Protein AF-A0A1Z9QMW1-F1 (afdb_monomer_lite)

Radius of gyration: 15.16 Å; chains: 1; bounding box: 36×30×39 Å

Foldseek 3Di:
DVVVPDQEEEDEDELDLVRQVVVLVVQVVVQGAYAYENEDFAAPDDDPRHDDLVVLLVSLLVQCVVAPPDTGYGYAHEHAEQRRHDLSNLLVSLVSCVVRVHHYHYDDCPDPVVVVSSCVVQNPVRSCVSVVSRPD

pLDDT: mean 88.03, std 13.75, range [42.25, 97.81]

Structure (mmCIF, N/CA/C/O backbone):
data_AF-A0A1Z9QMW1-F1
#
_entry.id   AF-A0A1Z9QMW1-F1
#
loop_
_atom_site.group_PDB
_atom_site.id
_atom_site.type_symbol
_atom_site.label_atom_id
_atom_site.label_alt_id
_atom_site.label_comp_id
_atom_site.label_asym_id
_atom_site.label_entity_id
_atom_site.label_seq_id
_atom_site.pdbx_PDB_ins_code
_atom_site.Cartn_x
_atom_site.Cartn_y
_atom_site.Cartn_z
_atom_site.occupancy
_atom_site.B_iso_or_equiv
_atom_site.auth_seq_id
_atom_site.auth_comp_id
_atom_site.auth_asym_id
_atom_site.auth_atom_id
_atom_site.pdbx_PDB_model_num
ATOM 1 N N . MET A 1 1 ? -3.523 -12.843 -16.306 1.00 88.56 1 MET A N 1
ATOM 2 C CA . MET A 1 1 ? -3.483 -11.483 -16.879 1.00 88.56 1 MET A CA 1
ATOM 3 C C . MET A 1 1 ? -3.384 -11.550 -18.397 1.00 88.56 1 MET A C 1
ATOM 5 O O . MET A 1 1 ? -4.420 -11.447 -19.035 1.00 88.56 1 MET A O 1
ATOM 9 N N . LEU A 1 2 ? -2.219 -11.862 -18.977 1.00 91.06 2 LEU A N 1
ATOM 10 C CA . LEU A 1 2 ? -2.014 -11.816 -20.438 1.00 91.06 2 LEU A CA 1
ATOM 11 C C . LEU A 1 2 ? -2.971 -12.697 -21.260 1.00 91.06 2 LEU A C 1
ATOM 13 O O . LEU A 1 2 ? -3.544 -12.232 -22.236 1.00 91.06 2 LEU A O 1
ATOM 17 N N . VAL A 1 3 ? -3.220 -13.942 -20.838 1.00 95.88 3 VAL A N 1
ATOM 18 C CA . VAL A 1 3 ? -4.174 -14.844 -21.527 1.00 95.88 3 VAL A CA 1
ATOM 19 C C . VAL A 1 3 ? -5.617 -14.326 -21.529 1.00 95.88 3 VAL A C 1
ATOM 21 O O . VAL A 1 3 ? -6.426 -14.758 -22.341 1.00 95.88 3 VAL A O 1
ATOM 24 N N . SER A 1 4 ? -5.937 -13.408 -20.617 1.00 95.38 4 SER A N 1
ATOM 25 C CA . SER A 1 4 ? -7.240 -12.752 -20.499 1.00 95.38 4 SER A CA 1
ATOM 26 C C . SER A 1 4 ? -7.273 -11.392 -21.209 1.00 95.38 4 SER A C 1
ATOM 28 O O . SER A 1 4 ? -8.292 -10.715 -21.150 1.00 95.38 4 SER A O 1
ATOM 30 N N . GLY A 1 5 ? -6.175 -10.981 -21.856 1.00 95.69 5 GLY A N 1
ATOM 31 C CA . GLY A 1 5 ? -6.052 -9.698 -22.552 1.00 95.69 5 GLY A CA 1
ATOM 32 C C . GLY A 1 5 ? -5.710 -8.498 -21.661 1.00 95.69 5 GLY A C 1
ATOM 33 O O . GLY A 1 5 ? -5.681 -7.381 -22.159 1.00 95.69 5 GLY A O 1
ATOM 34 N N . THR A 1 6 ? -5.444 -8.693 -20.364 1.00 95.06 6 THR A N 1
ATOM 35 C CA . THR A 1 6 ? -5.029 -7.604 -19.464 1.00 95.06 6 THR A CA 1
ATOM 36 C C . THR A 1 6 ? -3.540 -7.322 -19.632 1.00 95.06 6 THR A C 1
ATOM 38 O O . THR A 1 6 ? -2.717 -8.171 -19.276 1.00 95.06 6 THR A O 1
ATOM 41 N N . THR A 1 7 ? -3.218 -6.140 -20.157 1.00 91.94 7 THR A N 1
ATOM 42 C CA . THR A 1 7 ? -1.849 -5.665 -20.424 1.00 91.94 7 THR A CA 1
ATOM 43 C C . THR A 1 7 ? -1.369 -4.603 -19.443 1.00 91.94 7 THR A C 1
ATOM 45 O O . THR A 1 7 ? -0.173 -4.359 -19.390 1.00 91.94 7 THR A O 1
ATOM 48 N N . GLU A 1 8 ? -2.274 -4.013 -18.659 1.00 95.00 8 GLU A N 1
ATOM 49 C CA . GLU A 1 8 ? -1.968 -3.035 -17.612 1.00 95.00 8 GLU A CA 1
ATOM 50 C C . GLU A 1 8 ? -2.860 -3.292 -16.395 1.00 95.00 8 GLU A C 1
ATOM 52 O O . GLU A 1 8 ? -4.009 -3.726 -16.556 1.00 95.00 8 GLU A O 1
ATOM 57 N N . PHE A 1 9 ? -2.355 -3.086 -15.175 1.00 95.50 9 PHE A N 1
ATOM 58 C CA . PHE A 1 9 ? -3.152 -3.340 -13.969 1.00 95.50 9 PHE A CA 1
ATOM 59 C C . PHE A 1 9 ? -2.681 -2.600 -12.713 1.00 95.50 9 PHE A C 1
ATOM 61 O O . PHE A 1 9 ? -1.518 -2.245 -12.563 1.00 95.50 9 PHE A O 1
ATOM 68 N N . THR A 1 10 ? -3.588 -2.474 -11.744 1.00 96.38 10 THR A N 1
ATOM 69 C CA . THR A 1 10 ? -3.263 -2.109 -10.360 1.00 96.38 10 THR A CA 1
ATOM 70 C C . THR A 1 10 ? -3.510 -3.322 -9.463 1.00 96.38 10 THR A C 1
ATOM 72 O O . THR A 1 10 ? -4.573 -3.941 -9.551 1.00 96.38 10 THR A O 1
ATOM 75 N N . GLY A 1 11 ? -2.546 -3.707 -8.624 1.00 95.69 11 GLY A N 1
ATOM 76 C CA . GLY A 1 11 ? -2.588 -4.992 -7.919 1.00 95.69 11 GLY A CA 1
ATOM 77 C C . GLY A 1 11 ? -2.180 -4.925 -6.452 1.00 95.69 11 GLY A C 1
ATOM 78 O O . GLY A 1 11 ? -1.057 -4.548 -6.135 1.00 95.69 11 GLY A O 1
ATOM 79 N N . PHE A 1 12 ? -3.059 -5.403 -5.569 1.00 96.75 12 PHE A N 1
ATOM 80 C CA . PHE A 1 12 ? -2.692 -5.768 -4.198 1.00 96.75 12 PHE A CA 1
ATOM 81 C C . PHE A 1 12 ? -1.924 -7.095 -4.199 1.00 96.75 12 PHE A C 1
ATOM 83 O O . PHE A 1 12 ? -2.317 -8.024 -4.908 1.00 96.75 12 PHE A O 1
ATOM 90 N N . VAL A 1 13 ? -0.882 -7.223 -3.372 1.00 94.88 13 VAL A N 1
ATOM 91 C CA . VAL A 1 13 ? -0.106 -8.474 -3.275 1.00 94.88 13 VAL A CA 1
ATOM 92 C C . VAL A 1 13 ? -0.346 -9.209 -1.954 1.00 94.88 13 VAL A C 1
ATOM 94 O O . VAL A 1 13 ? -1.239 -10.046 -1.840 1.00 94.88 13 VAL A O 1
ATOM 97 N N . THR A 1 14 ? 0.476 -8.955 -0.942 1.00 92.25 14 THR A N 1
ATOM 98 C CA . THR A 1 14 ? 0.426 -9.632 0.359 1.00 92.25 14 THR A CA 1
ATOM 99 C C . THR A 1 14 ? 0.939 -8.692 1.440 1.00 92.25 14 THR A C 1
ATOM 101 O O . THR A 1 14 ? 1.368 -7.589 1.138 1.00 92.25 14 THR A O 1
ATOM 104 N N . VAL A 1 15 ? 0.905 -9.120 2.698 1.00 90.38 15 VAL A N 1
ATOM 105 C CA . VAL A 1 15 ? 1.472 -8.393 3.848 1.00 90.38 15 VAL A CA 1
ATOM 106 C C . VAL A 1 15 ? 2.980 -8.615 3.989 1.00 90.38 15 VAL A C 1
ATOM 108 O O . VAL A 1 15 ? 3.634 -7.978 4.809 1.00 90.38 15 VAL A O 1
ATOM 111 N N . ARG A 1 16 ? 3.555 -9.506 3.175 1.00 90.44 16 ARG A N 1
ATOM 112 C CA . ARG A 1 16 ? 4.996 -9.731 3.074 1.00 90.44 16 ARG A CA 1
ATOM 113 C C . ARG A 1 16 ? 5.639 -8.812 2.034 1.00 90.44 16 ARG A C 1
ATOM 115 O O . ARG A 1 16 ? 5.321 -8.879 0.848 1.00 90.44 16 ARG A O 1
ATOM 122 N N . GLU A 1 17 ? 6.575 -8.002 2.500 1.00 90.94 17 GLU A N 1
ATOM 123 C CA . GLU A 1 17 ? 7.354 -7.074 1.674 1.00 90.94 17 GLU A CA 1
ATOM 124 C C . GLU A 1 17 ? 8.160 -7.823 0.591 1.00 90.94 17 GLU A C 1
ATOM 126 O O . GLU A 1 17 ? 7.984 -7.553 -0.596 1.00 90.94 17 GLU A O 1
ATOM 131 N N . ASP A 1 18 ? 8.907 -8.863 0.971 1.00 92.56 18 ASP A N 1
ATOM 132 C CA . ASP A 1 18 ? 9.771 -9.629 0.061 1.00 92.56 18 ASP A CA 1
ATOM 133 C C . ASP A 1 18 ? 9.034 -10.241 -1.143 1.00 92.56 18 ASP A C 1
ATOM 135 O O . ASP A 1 18 ? 9.492 -10.174 -2.285 1.00 92.56 18 ASP A O 1
ATOM 139 N N . ALA A 1 19 ? 7.847 -10.799 -0.905 1.00 94.75 19 ALA A N 1
ATOM 140 C CA . ALA A 1 19 ? 6.997 -11.345 -1.954 1.00 94.75 19 ALA A CA 1
ATOM 141 C C . ALA A 1 19 ? 6.502 -10.256 -2.919 1.00 94.75 19 ALA A C 1
ATOM 143 O O . ALA A 1 19 ? 6.348 -10.525 -4.110 1.00 94.75 19 ALA A O 1
ATOM 144 N N . THR A 1 20 ? 6.285 -9.030 -2.433 1.00 95.06 20 THR A N 1
ATOM 145 C CA . THR A 1 20 ? 5.912 -7.901 -3.294 1.00 95.06 20 THR A CA 1
ATOM 146 C C . THR A 1 20 ? 7.063 -7.541 -4.225 1.00 95.06 20 THR A C 1
ATOM 148 O O . THR A 1 20 ? 6.850 -7.452 -5.433 1.00 95.06 20 THR A O 1
ATOM 151 N N . GLY A 1 21 ? 8.291 -7.452 -3.704 1.00 95.00 21 GLY A N 1
ATOM 152 C CA . GLY A 1 21 ? 9.482 -7.216 -4.524 1.00 95.00 21 GLY A CA 1
ATOM 153 C C . GLY A 1 21 ? 9.647 -8.249 -5.647 1.00 95.00 21 GLY A C 1
ATOM 154 O O . GLY A 1 21 ? 9.933 -7.880 -6.786 1.00 95.00 21 GLY A O 1
ATOM 155 N N . VAL A 1 22 ? 9.385 -9.533 -5.366 1.00 96.44 22 VAL A N 1
ATOM 156 C CA . VAL A 1 22 ? 9.399 -10.600 -6.387 1.00 96.44 22 VAL A CA 1
ATOM 157 C C . VAL A 1 22 ? 8.345 -10.356 -7.471 1.00 96.44 22 VAL A C 1
ATOM 159 O O . VAL A 1 22 ? 8.664 -10.421 -8.657 1.00 96.44 22 VAL A O 1
ATOM 162 N N . VAL A 1 23 ? 7.101 -10.043 -7.094 1.00 96.38 23 VAL A N 1
ATOM 163 C CA . VAL A 1 23 ? 6.020 -9.781 -8.061 1.00 96.38 23 VAL A CA 1
ATOM 164 C C . VAL A 1 23 ? 6.345 -8.578 -8.948 1.00 96.38 23 VAL A C 1
ATOM 166 O O . VAL A 1 23 ? 6.149 -8.651 -10.162 1.00 96.38 23 VAL A O 1
ATOM 169 N N . MET A 1 24 ? 6.900 -7.507 -8.37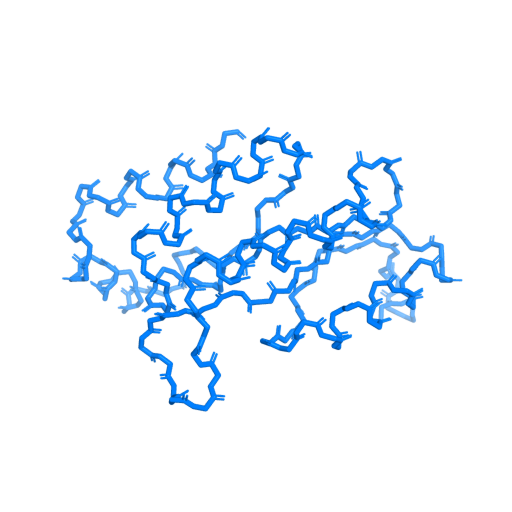9 1.00 96.12 24 MET A N 1
ATOM 170 C CA . MET A 1 24 ? 7.301 -6.320 -9.138 1.00 96.12 24 MET A CA 1
ATOM 171 C C . MET A 1 24 ? 8.422 -6.615 -10.137 1.00 96.12 24 MET A C 1
ATOM 173 O O . MET A 1 24 ? 8.358 -6.180 -11.286 1.00 96.12 24 MET A O 1
ATOM 177 N N . GLN A 1 25 ? 9.420 -7.413 -9.744 1.00 96.44 25 GLN A N 1
ATOM 178 C CA . GLN A 1 25 ? 10.474 -7.859 -10.659 1.00 96.44 25 GLN A CA 1
ATOM 179 C C . GLN A 1 25 ? 9.910 -8.708 -11.803 1.00 96.44 25 GLN A C 1
ATOM 181 O O . GLN A 1 25 ? 10.296 -8.511 -12.954 1.00 96.44 25 GLN A O 1
ATOM 186 N N . CYS A 1 26 ? 8.969 -9.613 -11.515 1.00 96.06 26 CYS A N 1
ATOM 187 C CA . CYS A 1 26 ? 8.300 -10.404 -12.545 1.00 96.06 26 CYS A CA 1
ATOM 188 C C . CYS A 1 26 ? 7.492 -9.532 -13.515 1.00 96.06 26 CYS A C 1
ATOM 190 O O . CYS A 1 26 ? 7.607 -9.720 -14.723 1.00 96.06 26 CYS A O 1
ATOM 192 N N . ALA A 1 27 ? 6.708 -8.571 -13.015 1.00 95.38 27 ALA A N 1
ATOM 193 C CA . ALA A 1 27 ? 5.942 -7.651 -13.858 1.00 95.38 27 ALA A CA 1
ATOM 194 C C . ALA A 1 27 ? 6.864 -6.815 -14.762 1.00 95.38 27 ALA A C 1
ATOM 196 O O . ALA A 1 27 ? 6.603 -6.675 -15.956 1.00 95.38 27 ALA A O 1
ATOM 197 N N . LYS A 1 28 ? 7.993 -6.345 -14.216 1.00 95.06 28 LYS A N 1
ATOM 198 C CA . LYS A 1 28 ? 8.997 -5.580 -14.962 1.00 95.06 28 LYS A CA 1
ATOM 199 C C . LYS A 1 28 ? 9.674 -6.423 -16.044 1.00 95.06 28 LYS A C 1
ATOM 201 O O . LYS A 1 28 ? 9.871 -5.939 -17.150 1.00 95.06 28 LYS A O 1
ATOM 206 N N . ALA A 1 29 ? 9.990 -7.686 -15.754 1.00 95.44 29 ALA A N 1
ATOM 207 C CA . ALA A 1 29 ? 10.566 -8.618 -16.728 1.00 95.44 29 ALA A CA 1
ATOM 208 C C . ALA A 1 29 ? 9.602 -8.980 -17.872 1.00 95.44 29 ALA A C 1
ATOM 210 O O . ALA A 1 29 ? 10.046 -9.391 -18.940 1.00 95.44 29 ALA A O 1
ATOM 211 N N . LEU A 1 30 ? 8.295 -8.840 -17.642 1.00 94.12 30 LEU A N 1
ATOM 212 C CA . LEU A 1 30 ? 7.249 -9.017 -18.648 1.00 94.12 30 LEU A CA 1
ATOM 213 C C . LEU A 1 30 ? 6.899 -7.715 -19.383 1.00 94.12 30 LEU A C 1
ATOM 215 O O . LEU A 1 30 ? 5.938 -7.718 -20.147 1.00 94.12 30 LEU A O 1
ATOM 219 N N . GLU A 1 31 ? 7.628 -6.622 -19.127 1.00 92.19 31 GLU A N 1
ATOM 220 C CA . GLU A 1 31 ? 7.405 -5.303 -19.740 1.00 92.19 31 GLU A CA 1
ATOM 221 C C . GLU A 1 31 ? 5.943 -4.828 -19.614 1.00 92.19 31 GLU A C 1
ATOM 223 O O . GLU A 1 31 ? 5.389 -4.193 -20.505 1.00 92.19 31 GLU A O 1
ATOM 228 N N . THR A 1 32 ? 5.295 -5.179 -18.499 1.00 92.12 32 THR A N 1
ATOM 229 C CA . THR A 1 32 ? 3.918 -4.776 -18.192 1.00 92.12 32 THR A CA 1
ATOM 230 C C . THR A 1 32 ? 3.899 -3.384 -17.564 1.00 92.12 32 THR A C 1
ATOM 232 O O . THR A 1 32 ? 4.788 -3.063 -16.774 1.00 92.12 32 THR A O 1
ATOM 235 N N . GLU A 1 33 ? 2.870 -2.581 -17.840 1.00 95.56 33 GLU A N 1
ATOM 236 C CA . GLU A 1 33 ? 2.611 -1.371 -17.053 1.00 95.56 33 GLU A CA 1
ATOM 237 C C . GLU A 1 33 ? 1.743 -1.730 -15.845 1.00 95.56 33 GLU A C 1
ATOM 239 O O . GLU A 1 33 ? 0.686 -2.352 -15.981 1.00 95.56 33 GLU A O 1
ATOM 244 N N . ALA A 1 34 ? 2.213 -1.425 -14.637 1.00 96.56 34 ALA A N 1
ATOM 245 C CA . ALA A 1 34 ? 1.479 -1.803 -13.440 1.00 96.56 34 ALA A CA 1
ATOM 246 C C . ALA A 1 34 ? 1.816 -0.949 -12.227 1.00 96.56 34 ALA A C 1
ATOM 248 O O . ALA A 1 34 ? 2.982 -0.698 -11.944 1.00 96.56 34 ALA A O 1
ATOM 249 N N . ALA A 1 35 ? 0.791 -0.644 -11.438 1.00 97.56 35 ALA A N 1
ATOM 250 C CA . ALA A 1 35 ? 0.938 -0.113 -10.091 1.00 97.56 35 ALA A CA 1
ATOM 251 C C . ALA A 1 35 ? 0.727 -1.248 -9.081 1.00 97.56 35 ALA A C 1
ATOM 253 O O . ALA A 1 35 ? -0.353 -1.842 -9.007 1.00 97.56 35 ALA A O 1
ATOM 254 N N . ILE A 1 36 ? 1.768 -1.608 -8.333 1.00 97.75 36 ILE A N 1
ATOM 255 C CA . ILE A 1 36 ? 1.753 -2.796 -7.470 1.00 97.75 36 ILE A CA 1
ATOM 256 C C . ILE A 1 36 ? 1.972 -2.395 -6.017 1.00 97.75 36 ILE A C 1
ATOM 258 O O . ILE A 1 36 ? 2.935 -1.713 -5.672 1.00 97.75 36 ILE A O 1
ATOM 262 N N . GLY A 1 37 ? 1.063 -2.859 -5.165 1.00 96.12 37 GLY A N 1
ATOM 263 C CA . GLY A 1 37 ? 0.972 -2.475 -3.770 1.00 96.12 37 GLY A CA 1
ATOM 264 C C . GLY A 1 37 ? 1.350 -3.576 -2.790 1.00 96.12 37 GLY A C 1
ATOM 265 O O . GLY A 1 37 ? 0.694 -4.625 -2.729 1.00 96.12 37 GLY A O 1
ATOM 266 N N . TRP A 1 38 ? 2.352 -3.309 -1.949 1.00 96.44 38 TRP A N 1
ATOM 267 C CA . TRP A 1 38 ? 2.574 -4.091 -0.731 1.00 96.44 38 TRP A CA 1
ATOM 268 C C . TRP A 1 38 ? 1.517 -3.706 0.314 1.00 96.44 38 TRP A C 1
ATOM 270 O O . TRP A 1 38 ? 1.379 -2.536 0.665 1.00 96.44 38 TRP A O 1
ATOM 280 N N . VAL A 1 39 ? 0.758 -4.686 0.809 1.00 95.12 39 VAL A N 1
ATOM 281 C CA . VAL A 1 39 ? -0.388 -4.442 1.695 1.00 95.12 39 VAL A CA 1
ATOM 282 C C . VAL A 1 39 ? 0.096 -4.064 3.096 1.00 95.12 39 VAL A C 1
ATOM 284 O O . VAL A 1 39 ? 0.642 -4.898 3.823 1.00 95.12 39 VAL A O 1
ATOM 287 N N . LEU A 1 40 ? -0.178 -2.824 3.500 1.00 94.31 40 LEU A N 1
ATOM 288 C CA . LEU A 1 40 ? 0.159 -2.276 4.812 1.00 94.31 40 LEU A CA 1
ATOM 289 C C . LEU A 1 40 ? -1.019 -2.435 5.784 1.00 94.31 40 LEU A C 1
ATOM 291 O O . LEU A 1 40 ? -2.164 -2.116 5.454 1.00 94.31 40 LEU A O 1
ATOM 295 N N . MET A 1 41 ? -0.728 -2.918 6.994 1.00 92.44 41 MET A N 1
ATOM 296 C CA . MET A 1 41 ? -1.669 -3.002 8.114 1.00 92.44 41 MET A CA 1
ATOM 297 C C . MET A 1 41 ? -0.908 -3.058 9.446 1.00 92.44 41 MET A C 1
ATOM 299 O O . MET A 1 41 ? 0.115 -3.733 9.556 1.00 92.44 41 MET A O 1
ATOM 303 N N . ASN A 1 42 ? -1.408 -2.360 10.461 1.00 91.62 42 ASN A N 1
ATOM 304 C CA . ASN A 1 42 ? -0.813 -2.285 11.803 1.00 91.62 42 ASN A CA 1
ATOM 305 C C . ASN A 1 42 ? -1.868 -2.026 12.894 1.00 91.62 42 ASN A C 1
ATOM 307 O O . ASN A 1 42 ? -1.571 -1.466 13.948 1.00 91.62 42 ASN A O 1
ATOM 311 N N . HIS A 1 43 ? -3.119 -2.392 12.639 1.00 88.00 43 HIS A N 1
ATOM 312 C CA . HIS A 1 43 ? -4.203 -2.347 13.607 1.00 88.00 43 HIS A CA 1
ATOM 313 C C . HIS A 1 43 ? -5.124 -3.552 13.397 1.00 88.00 43 HIS A C 1
ATOM 315 O O . HIS A 1 43 ? -5.239 -4.046 12.280 1.00 88.00 43 HIS A O 1
ATOM 321 N N . ASN A 1 44 ? -5.737 -4.068 14.468 1.00 74.44 44 ASN A N 1
ATOM 322 C CA . ASN A 1 44 ? -6.722 -5.165 14.427 1.00 74.44 44 ASN A CA 1
ATOM 323 C C . ASN A 1 44 ? -6.325 -6.430 13.623 1.00 74.44 44 ASN A C 1
ATOM 325 O O . ASN A 1 44 ? -7.184 -7.225 13.244 1.00 74.44 44 ASN A O 1
ATOM 329 N N . ALA A 1 45 ? -5.029 -6.652 13.388 1.00 63.81 45 ALA A N 1
ATOM 330 C CA . ALA A 1 45 ? -4.494 -7.831 12.714 1.00 63.81 45 ALA A CA 1
ATOM 331 C C . ALA A 1 45 ? -3.973 -8.870 13.724 1.00 63.81 45 ALA A C 1
ATOM 333 O O . ALA A 1 45 ? -3.503 -8.526 14.809 1.00 63.81 45 ALA A O 1
ATOM 334 N N . THR A 1 46 ? -4.017 -10.156 13.365 1.00 61.31 46 THR A N 1
ATOM 335 C CA . THR A 1 46 ? -3.433 -11.240 14.175 1.00 61.3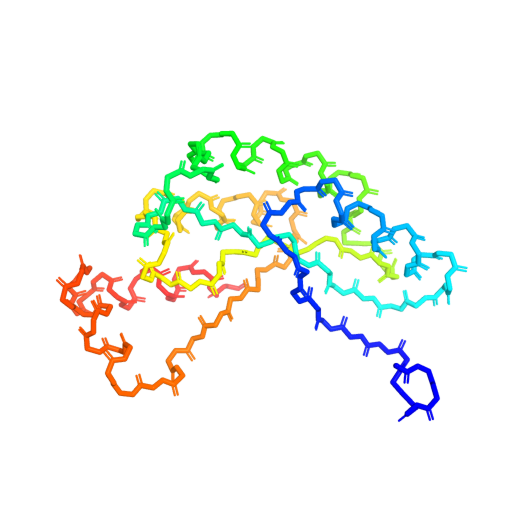1 46 THR A CA 1
ATOM 336 C C . THR A 1 46 ? -1.922 -11.030 14.363 1.00 61.31 46 THR A C 1
ATOM 338 O O . THR A 1 46 ? -1.211 -10.740 13.402 1.00 61.31 46 THR A O 1
ATOM 341 N N . SER A 1 47 ? -1.429 -11.196 15.596 1.00 56.72 47 SER A N 1
ATOM 342 C CA . SER A 1 47 ? -0.151 -10.674 16.127 1.00 56.72 47 SER A CA 1
ATOM 343 C C . SER A 1 47 ? 1.146 -11.017 15.376 1.00 56.72 47 SER A C 1
ATOM 345 O O . SER A 1 47 ? 2.145 -10.327 15.561 1.00 56.72 47 SER A O 1
ATOM 347 N N . ALA A 1 48 ? 1.170 -12.043 14.523 1.00 56.16 48 ALA A N 1
ATOM 348 C CA . ALA A 1 48 ? 2.397 -12.525 13.879 1.00 56.16 48 ALA A CA 1
ATOM 349 C C . ALA A 1 48 ? 2.942 -11.619 12.750 1.00 56.16 48 ALA A C 1
ATOM 351 O O . ALA A 1 48 ? 4.017 -11.890 12.221 1.00 56.16 48 ALA A O 1
ATOM 352 N N . SER A 1 49 ? 2.224 -10.563 12.355 1.00 60.97 49 SER A N 1
ATOM 353 C CA . SER A 1 49 ? 2.617 -9.677 11.241 1.00 60.97 49 SER A CA 1
ATOM 354 C C . SER A 1 49 ? 2.588 -8.190 11.597 1.00 60.97 49 SER A C 1
ATOM 356 O O . SER A 1 49 ? 2.532 -7.345 10.709 1.00 60.97 49 SER A O 1
ATOM 358 N N . PHE A 1 50 ? 2.616 -7.856 12.889 1.00 74.88 50 PHE A N 1
ATOM 359 C CA . PHE A 1 50 ? 2.555 -6.467 13.331 1.00 74.88 50 PHE A CA 1
ATOM 360 C C . PHE A 1 50 ? 3.910 -5.772 13.144 1.00 74.88 50 PHE A C 1
ATOM 362 O O . PHE A 1 50 ? 4.881 -6.087 13.833 1.00 74.88 50 PHE A O 1
ATOM 369 N N . ARG A 1 51 ? 3.967 -4.816 12.214 1.00 88.75 51 ARG A N 1
ATOM 370 C CA . ARG A 1 51 ? 5.065 -3.849 12.071 1.00 88.75 51 ARG A CA 1
ATOM 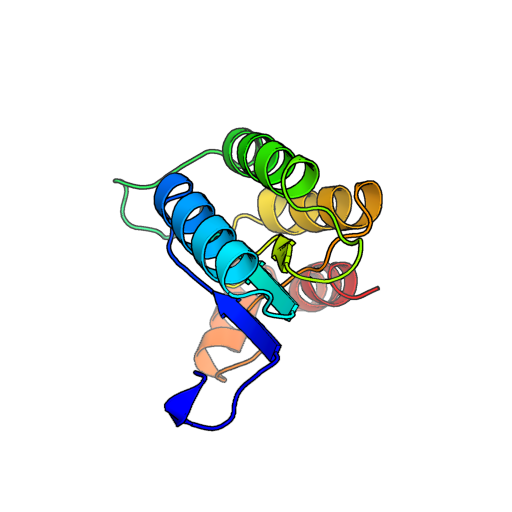371 C C . ARG A 1 51 ? 4.587 -2.486 12.557 1.00 88.75 51 ARG A C 1
ATOM 373 O O . ARG A 1 51 ? 3.397 -2.178 12.475 1.00 88.75 51 ARG A O 1
ATOM 380 N N . SER A 1 52 ? 5.494 -1.672 13.087 1.00 93.56 52 SER A N 1
ATOM 381 C CA . SER A 1 52 ? 5.157 -0.294 13.453 1.00 93.56 52 SER A CA 1
ATOM 382 C C . SER A 1 52 ? 4.914 0.564 12.207 1.00 93.56 52 SER A C 1
ATOM 384 O O . SER A 1 52 ? 5.397 0.239 11.120 1.00 93.56 52 SER A O 1
ATOM 386 N N . THR A 1 53 ? 4.208 1.689 12.366 1.00 94.94 53 THR A N 1
ATOM 387 C CA . THR A 1 53 ? 4.025 2.685 11.297 1.00 94.94 53 THR A CA 1
ATOM 388 C C . THR A 1 53 ? 5.367 3.076 10.670 1.00 94.94 53 THR A C 1
ATOM 390 O O . THR A 1 53 ? 5.526 3.023 9.454 1.00 94.94 53 THR A O 1
ATOM 393 N N . ALA A 1 54 ? 6.369 3.375 11.502 1.00 96.12 54 ALA A N 1
ATOM 394 C CA . ALA A 1 54 ? 7.706 3.749 11.049 1.00 96.12 54 ALA A CA 1
ATOM 395 C C . ALA A 1 54 ? 8.395 2.648 10.224 1.00 96.12 54 ALA A C 1
ATOM 397 O O . ALA A 1 54 ? 8.975 2.948 9.184 1.00 96.12 54 ALA A O 1
ATOM 398 N N . GLN A 1 55 ? 8.302 1.382 10.651 1.00 95.00 55 GLN A N 1
ATOM 399 C CA . GLN A 1 55 ? 8.870 0.255 9.899 1.00 95.00 55 GLN A CA 1
ATOM 400 C C . GLN A 1 55 ? 8.199 0.102 8.532 1.00 95.00 55 GLN A C 1
ATOM 402 O O . GLN A 1 55 ? 8.889 0.006 7.522 1.00 95.00 55 GLN A O 1
ATOM 407 N N . LEU A 1 56 ? 6.861 0.138 8.495 1.00 95.69 56 LEU A N 1
ATOM 408 C CA . LEU A 1 56 ? 6.096 0.023 7.252 1.00 95.69 56 LEU A CA 1
ATOM 409 C C . LEU A 1 56 ? 6.461 1.127 6.254 1.00 95.69 56 LEU A C 1
ATOM 411 O O . LEU A 1 56 ? 6.640 0.843 5.073 1.00 95.69 56 LEU A O 1
ATOM 415 N N . LEU A 1 57 ? 6.599 2.371 6.714 1.00 96.31 57 LEU A N 1
ATOM 416 C CA . LEU A 1 57 ? 6.962 3.499 5.853 1.00 96.31 57 LEU A CA 1
ATOM 417 C C . LEU A 1 57 ? 8.400 3.415 5.360 1.00 96.31 57 LEU A C 1
ATOM 419 O O . LEU A 1 57 ? 8.649 3.695 4.192 1.00 96.31 57 LEU A O 1
ATOM 423 N N . GLN A 1 58 ? 9.338 3.028 6.227 1.00 96.56 58 GLN A N 1
ATOM 424 C CA . GLN A 1 58 ? 10.740 2.895 5.845 1.00 96.56 58 GLN A CA 1
ATOM 425 C C . GLN A 1 58 ? 10.914 1.817 4.771 1.00 96.56 58 GLN A C 1
ATOM 427 O O . GLN A 1 58 ? 11.576 2.051 3.765 1.00 96.56 58 GLN A O 1
ATOM 432 N N . GLU A 1 59 ? 10.290 0.656 4.961 1.00 95.75 59 GLU A N 1
ATOM 433 C CA . GLU A 1 59 ? 10.311 -0.440 3.990 1.00 95.75 59 GLU A CA 1
ATOM 434 C C . GLU A 1 59 ? 9.567 -0.061 2.696 1.00 95.75 59 GLU A C 1
ATOM 436 O O . GLU A 1 59 ? 10.052 -0.337 1.601 1.00 95.75 59 GLU A O 1
ATOM 441 N N . SER A 1 60 ? 8.439 0.652 2.799 1.00 96.94 60 SER A N 1
ATOM 442 C CA . SER A 1 60 ? 7.720 1.164 1.623 1.00 96.94 60 SER A CA 1
ATOM 443 C C . SER A 1 60 ? 8.566 2.157 0.829 1.00 96.94 60 SER A C 1
ATOM 445 O O . SER A 1 60 ? 8.592 2.079 -0.392 1.00 96.94 60 SER A O 1
ATOM 447 N N . ALA A 1 61 ? 9.299 3.057 1.494 1.00 96.94 61 ALA A N 1
ATOM 448 C CA . ALA A 1 61 ? 10.176 4.015 0.824 1.00 96.94 61 ALA A CA 1
ATOM 449 C C . ALA A 1 61 ? 11.272 3.314 0.004 1.00 96.94 61 ALA A C 1
ATOM 451 O O . ALA A 1 61 ? 11.549 3.733 -1.115 1.00 96.94 61 ALA A O 1
ATOM 452 N N . VAL A 1 62 ? 11.828 2.203 0.505 1.00 96.94 62 VAL A N 1
ATOM 453 C CA . VAL A 1 62 ? 12.799 1.390 -0.252 1.00 96.94 62 VAL A CA 1
ATOM 454 C C . VAL A 1 62 ? 12.181 0.839 -1.541 1.00 96.94 62 VAL A C 1
ATOM 456 O O . VAL A 1 62 ? 12.826 0.873 -2.589 1.00 96.94 62 VAL A O 1
ATOM 459 N N . LEU A 1 63 ? 10.937 0.350 -1.491 1.00 96.38 63 LEU A N 1
ATOM 460 C CA . LEU A 1 63 ? 10.242 -0.155 -2.679 1.00 96.38 63 LEU A CA 1
ATOM 461 C C . LEU A 1 63 ? 9.863 0.963 -3.654 1.00 96.38 63 LEU A C 1
ATOM 463 O O . LEU A 1 63 ? 10.031 0.783 -4.858 1.00 96.38 63 LEU A O 1
ATOM 467 N N . VAL A 1 64 ? 9.413 2.116 -3.153 1.00 96.38 64 VAL A N 1
ATOM 468 C CA . VAL A 1 64 ? 9.136 3.300 -3.981 1.00 96.38 64 VAL A CA 1
ATOM 469 C C . VAL A 1 64 ? 10.393 3.750 -4.724 1.00 96.38 64 VAL A C 1
ATOM 471 O O . VAL A 1 64 ? 10.344 3.967 -5.930 1.00 96.38 64 VAL A O 1
ATOM 474 N N . ASP A 1 65 ? 11.533 3.835 -4.036 1.00 95.94 65 ASP A N 1
ATOM 475 C CA . ASP A 1 65 ? 12.792 4.261 -4.651 1.00 95.94 65 ASP A CA 1
ATOM 476 C C . ASP A 1 65 ? 13.304 3.226 -5.681 1.00 95.94 65 ASP A C 1
ATOM 478 O O . ASP A 1 65 ? 13.916 3.590 -6.687 1.00 95.94 65 ASP A O 1
ATOM 482 N N . ALA A 1 66 ? 13.038 1.930 -5.467 1.00 95.88 66 ALA A N 1
ATOM 483 C CA . ALA A 1 66 ? 13.394 0.860 -6.405 1.00 95.88 66 ALA A CA 1
ATOM 484 C C . ALA A 1 66 ? 12.463 0.779 -7.635 1.00 95.88 66 ALA A C 1
ATOM 486 O O . ALA A 1 66 ? 12.895 0.339 -8.708 1.00 95.88 66 ALA A O 1
ATOM 487 N N . PHE A 1 67 ? 11.205 1.200 -7.484 1.00 96.50 67 PHE A N 1
ATOM 488 C CA . PHE A 1 67 ? 10.157 1.167 -8.508 1.00 96.50 67 PHE A CA 1
ATOM 489 C C . PHE A 1 67 ? 9.377 2.496 -8.542 1.00 96.50 67 PHE A C 1
ATOM 491 O O . PHE A 1 67 ? 8.200 2.534 -8.167 1.00 96.50 67 PHE A O 1
ATOM 498 N N . PRO A 1 68 ? 10.026 3.595 -8.965 1.00 96.06 68 PRO A N 1
ATOM 499 C CA . PRO A 1 68 ? 9.417 4.921 -8.961 1.00 96.06 68 PRO A CA 1
ATOM 500 C C . PRO A 1 68 ? 8.362 5.078 -10.065 1.00 96.06 68 PRO A C 1
ATOM 502 O O . PRO A 1 68 ? 8.356 4.336 -11.047 1.00 96.06 68 PRO A O 1
ATOM 505 N N . ALA A 1 69 ? 7.519 6.105 -9.939 1.00 92.69 69 ALA A N 1
ATOM 506 C CA . ALA A 1 69 ? 6.521 6.491 -10.936 1.00 92.69 69 ALA A CA 1
ATOM 507 C C . ALA A 1 69 ? 7.180 7.124 -12.182 1.00 92.69 69 ALA A C 1
ATOM 509 O O . ALA A 1 69 ? 7.223 8.343 -12.341 1.00 92.69 69 ALA A O 1
ATOM 510 N N . ASN A 1 70 ? 7.765 6.303 -13.061 1.00 89.19 70 ASN A N 1
ATOM 511 C CA . ASN A 1 70 ? 8.485 6.764 -14.258 1.00 89.19 70 ASN A CA 1
ATOM 512 C C . ASN A 1 70 ? 8.089 6.047 -15.563 1.00 89.19 70 ASN A C 1
ATOM 514 O O . ASN A 1 70 ? 8.825 6.112 -16.550 1.00 89.19 70 ASN A O 1
ATOM 518 N N . GLY A 1 71 ? 6.915 5.414 -15.574 1.00 83.12 71 GLY A N 1
ATOM 519 C CA . GLY A 1 71 ? 6.418 4.602 -16.685 1.00 83.12 71 GLY A CA 1
ATOM 520 C C . GLY A 1 71 ? 6.829 3.131 -16.560 1.00 83.12 71 GLY A C 1
ATOM 521 O O . GLY A 1 71 ? 7.964 2.808 -16.213 1.00 83.12 71 GLY A O 1
ATOM 522 N N . GLY A 1 72 ? 5.894 2.219 -16.838 1.00 94.00 72 GLY A N 1
ATOM 523 C CA . GLY A 1 72 ? 6.074 0.780 -16.637 1.00 94.00 72 GLY A CA 1
ATOM 524 C C . GLY A 1 72 ? 5.573 0.312 -15.268 1.00 94.00 72 GLY A C 1
ATOM 525 O O . GLY A 1 72 ? 4.418 0.542 -14.919 1.00 94.00 72 GLY A O 1
ATOM 526 N N . VAL A 1 73 ? 6.417 -0.396 -14.510 1.00 97.06 73 VAL A N 1
ATOM 527 C CA . VAL A 1 73 ? 6.052 -0.921 -13.183 1.00 97.06 73 VAL A CA 1
ATOM 528 C C . VAL A 1 73 ? 6.446 0.062 -12.088 1.00 97.06 73 VAL A C 1
ATOM 530 O O . VAL A 1 73 ? 7.637 0.278 -11.857 1.00 97.06 73 VAL A O 1
ATOM 533 N N . GLU A 1 74 ? 5.452 0.565 -11.367 1.00 97.62 74 GLU A N 1
ATOM 534 C CA . GLU A 1 74 ? 5.601 1.458 -10.223 1.00 97.62 74 GLU A CA 1
ATOM 535 C C . GLU A 1 74 ? 5.069 0.816 -8.935 1.00 97.62 74 GLU A C 1
ATOM 537 O O . GLU A 1 74 ? 4.167 -0.032 -8.939 1.00 97.62 74 GLU A O 1
ATOM 542 N N . PHE A 1 75 ? 5.644 1.207 -7.802 1.00 97.81 75 PHE A N 1
ATOM 543 C CA . PHE A 1 75 ? 5.108 0.846 -6.495 1.00 97.81 75 PHE A CA 1
ATOM 544 C C . PHE A 1 75 ? 3.966 1.792 -6.132 1.00 97.81 75 PHE A C 1
ATOM 546 O O . PHE A 1 75 ? 4.083 2.988 -6.369 1.00 97.81 75 PHE A O 1
ATOM 553 N N . ALA A 1 76 ? 2.906 1.271 -5.511 1.00 97.06 76 ALA A N 1
ATOM 554 C CA . ALA A 1 76 ? 1.841 2.066 -4.901 1.00 97.06 76 ALA A CA 1
ATOM 555 C C . ALA A 1 76 ? 1.828 1.857 -3.380 1.00 97.06 76 ALA A C 1
ATOM 557 O O . ALA A 1 76 ? 1.827 0.723 -2.887 1.00 97.06 76 ALA A O 1
ATOM 558 N N . VAL A 1 77 ? 1.766 2.938 -2.602 1.00 96.44 77 VAL A N 1
ATOM 559 C CA . VAL A 1 77 ? 1.666 2.847 -1.138 1.00 96.44 77 VAL A CA 1
ATOM 560 C C . VAL A 1 77 ? 0.265 2.361 -0.773 1.00 96.44 77 VAL A C 1
ATOM 562 O O . VAL A 1 77 ? -0.728 3.031 -1.051 1.00 96.44 77 VAL A O 1
ATOM 565 N N . THR A 1 78 ? 0.174 1.177 -0.163 1.00 96.50 78 THR A N 1
ATOM 566 C CA . THR A 1 78 ? -1.083 0.414 -0.168 1.00 96.50 78 THR A CA 1
ATOM 567 C C . THR A 1 78 ? -1.564 0.044 1.237 1.00 96.50 78 THR A C 1
ATOM 569 O O . THR A 1 78 ? -1.449 -1.116 1.647 1.00 96.50 78 THR A O 1
ATOM 572 N N . PRO A 1 79 ? -2.099 0.996 2.032 1.00 94.56 79 PRO A N 1
ATOM 573 C CA . PRO A 1 79 ? -2.858 0.632 3.226 1.00 94.56 79 PRO A CA 1
ATOM 574 C C . PRO A 1 79 ? -4.048 -0.238 2.814 1.00 94.56 79 PRO A C 1
ATOM 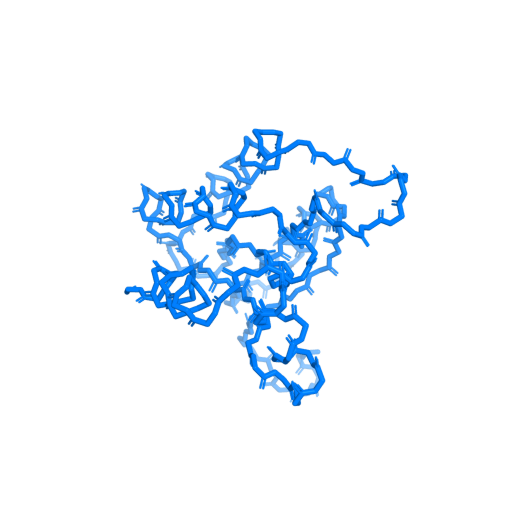576 O O . PRO A 1 79 ? -4.761 0.084 1.869 1.00 94.56 79 PRO A O 1
ATOM 579 N N . ARG A 1 80 ? -4.273 -1.363 3.501 1.00 93.19 80 ARG A N 1
ATOM 580 C CA . ARG A 1 80 ? -5.304 -2.318 3.065 1.00 93.19 80 ARG A CA 1
ATOM 581 C C . ARG A 1 80 ? -6.697 -1.678 3.040 1.00 93.19 80 ARG A C 1
ATOM 583 O O . ARG A 1 80 ? -7.368 -1.692 2.014 1.00 93.19 80 ARG A O 1
ATOM 590 N N . PHE A 1 81 ? -7.122 -1.185 4.202 1.00 91.19 81 PHE A N 1
ATOM 591 C CA . PHE A 1 81 ? -8.349 -0.425 4.447 1.00 91.19 81 PHE A CA 1
ATOM 592 C C . PHE A 1 81 ? -8.323 0.115 5.879 1.00 91.19 81 PHE A C 1
ATOM 594 O O . PHE A 1 81 ? -7.586 -0.396 6.727 1.00 91.19 81 PHE A O 1
ATOM 601 N N . ALA A 1 82 ? -9.139 1.132 6.162 1.00 90.38 82 ALA A N 1
ATOM 602 C CA . ALA A 1 82 ? -9.034 1.925 7.388 1.00 90.38 82 ALA A CA 1
ATOM 603 C C . ALA A 1 82 ? -9.114 1.102 8.689 1.00 90.38 82 ALA A C 1
ATOM 605 O O . ALA A 1 82 ? -8.380 1.380 9.629 1.00 90.38 82 ALA A O 1
ATOM 606 N N . VAL A 1 83 ? -9.942 0.054 8.744 1.00 90.69 83 VAL A N 1
ATOM 607 C CA . VAL A 1 83 ? -10.153 -0.762 9.961 1.00 90.69 83 VAL A CA 1
ATOM 608 C C . VAL A 1 83 ? -8.878 -1.466 10.446 1.00 90.69 83 VAL A C 1
ATOM 610 O O . VAL A 1 83 ? -8.746 -1.734 11.643 1.00 90.69 83 VAL A O 1
ATOM 613 N N . LEU A 1 84 ? -7.947 -1.786 9.537 1.00 91.62 84 LEU A N 1
ATOM 614 C CA . LEU A 1 84 ? -6.706 -2.506 9.857 1.00 91.62 84 LEU A CA 1
ATOM 615 C C . LEU A 1 84 ? -5.461 -1.610 9.909 1.00 91.62 84 LEU A C 1
ATOM 617 O O . LEU A 1 84 ? -4.336 -2.106 10.020 1.00 91.62 84 LEU A O 1
ATOM 621 N N . CYS A 1 85 ? -5.644 -0.295 9.851 1.00 91.06 85 CYS A N 1
ATOM 622 C CA . CYS A 1 85 ? -4.561 0.674 9.919 1.00 91.06 85 CYS A CA 1
ATOM 623 C C . CYS A 1 85 ? -4.793 1.628 11.088 1.00 91.06 85 CYS A C 1
ATOM 625 O O . CYS A 1 85 ? -5.916 2.053 11.346 1.00 91.06 85 CYS A O 1
ATOM 627 N N . THR A 1 86 ? -3.728 1.987 11.797 1.00 91.38 86 THR A N 1
ATOM 628 C CA . THR A 1 86 ? -3.796 3.097 12.746 1.00 91.38 86 THR A CA 1
ATOM 629 C C . THR A 1 86 ? -4.014 4.407 11.994 1.00 91.38 86 THR A C 1
ATOM 631 O O . THR A 1 86 ? -3.614 4.553 10.837 1.00 91.38 86 THR A O 1
ATOM 634 N N . G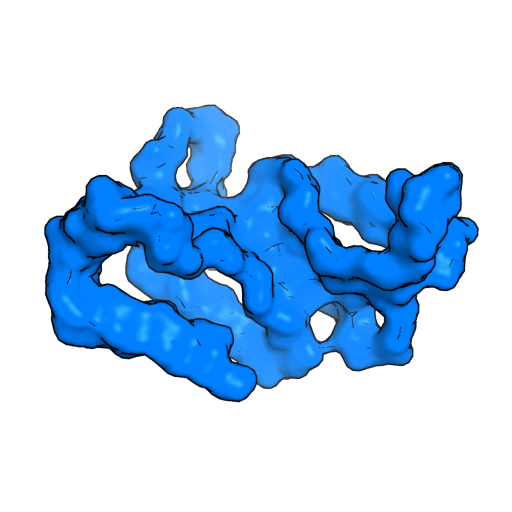LU A 1 87 ? -4.607 5.391 12.671 1.00 88.81 87 GLU A N 1
ATOM 635 C CA . GLU A 1 87 ? -4.733 6.751 12.139 1.00 88.81 87 GLU A CA 1
ATOM 636 C C . GLU A 1 87 ? -3.360 7.323 11.743 1.00 88.81 87 GLU A C 1
ATOM 638 O O . GLU A 1 87 ? -3.216 7.897 10.667 1.00 88.81 87 GLU A O 1
ATOM 643 N N . GLU A 1 88 ? -2.331 7.074 12.561 1.00 91.56 88 GLU A N 1
ATOM 644 C CA . GLU A 1 88 ? -0.941 7.439 12.266 1.00 91.56 88 GLU A CA 1
ATOM 645 C C . GLU A 1 88 ? -0.477 6.873 10.916 1.00 91.56 88 GLU A C 1
ATOM 647 O O . GLU A 1 88 ? 0.009 7.629 10.079 1.00 91.56 88 GLU A O 1
ATOM 652 N N . LEU A 1 89 ? -0.681 5.573 10.661 1.00 93.25 89 LEU A N 1
ATOM 653 C CA . LEU A 1 89 ? -0.295 4.959 9.391 1.00 93.25 89 LEU A CA 1
ATOM 654 C C . LEU A 1 89 ? -1.041 5.597 8.218 1.00 93.25 89 LEU A C 1
ATOM 656 O O . LEU A 1 89 ? -0.404 5.953 7.229 1.00 93.25 89 LEU A O 1
ATOM 660 N N . LEU A 1 90 ? -2.358 5.786 8.336 1.00 91.38 90 LEU A N 1
ATOM 661 C CA . LEU A 1 90 ? -3.177 6.409 7.289 1.00 91.38 90 LEU A CA 1
ATOM 662 C C . LEU A 1 90 ? -2.731 7.847 6.978 1.00 91.38 90 LEU A C 1
ATOM 664 O O . LEU A 1 90 ? -2.696 8.244 5.815 1.00 91.38 90 LEU A O 1
ATOM 668 N N . PHE A 1 91 ? -2.334 8.631 7.981 1.00 89.88 91 PHE A N 1
ATOM 669 C CA . PHE A 1 91 ? -1.773 9.959 7.731 1.00 89.88 91 PHE A CA 1
ATOM 670 C C . PHE A 1 91 ? -0.376 9.899 7.125 1.00 89.88 91 PHE A C 1
ATOM 672 O O . PHE A 1 91 ? -0.062 10.689 6.238 1.00 89.88 91 PHE A O 1
ATOM 679 N N . SER A 1 92 ? 0.479 8.988 7.579 1.00 93.50 92 SER A N 1
ATOM 680 C CA . SER A 1 92 ? 1.853 8.924 7.097 1.00 93.50 92 SER A CA 1
ATOM 681 C C . SER A 1 92 ? 1.974 8.429 5.658 1.00 93.50 92 SER A C 1
ATOM 683 O O . SER A 1 92 ? 2.819 8.940 4.924 1.00 93.50 92 SER A O 1
ATOM 685 N N . VAL A 1 93 ? 1.123 7.493 5.218 1.00 94.00 93 VAL A N 1
ATOM 686 C CA . VAL A 1 93 ? 1.138 7.030 3.816 1.00 94.00 93 VAL A CA 1
ATOM 687 C C . VAL A 1 93 ? 0.841 8.166 2.840 1.00 94.00 93 VAL A C 1
ATOM 689 O O . VAL A 1 93 ? 1.458 8.226 1.782 1.00 94.00 93 VAL A O 1
ATOM 692 N N . ARG A 1 94 ? -0.022 9.120 3.222 1.00 90.38 94 ARG A N 1
ATOM 693 C CA . ARG A 1 94 ? -0.283 10.334 2.438 1.00 90.38 94 ARG A CA 1
ATOM 694 C C . ARG A 1 94 ? 0.991 11.140 2.209 1.00 90.38 94 ARG A C 1
ATOM 696 O O . ARG A 1 94 ? 1.228 11.607 1.099 1.00 90.38 94 ARG A O 1
ATOM 703 N N . TRP A 1 95 ? 1.780 11.345 3.262 1.00 92.38 95 TRP A N 1
ATOM 704 C CA . TRP A 1 95 ? 3.012 12.124 3.173 1.00 92.38 95 TRP A CA 1
ATOM 705 C C . TRP A 1 95 ? 4.046 11.432 2.296 1.00 92.38 95 TRP A C 1
ATOM 707 O O . TRP A 1 95 ? 4.601 12.084 1.420 1.00 92.38 95 TRP A O 1
ATOM 717 N N . LEU A 1 96 ? 4.236 10.120 2.471 1.00 94.25 96 LEU A N 1
ATOM 718 C CA . LEU A 1 96 ? 5.141 9.338 1.627 1.00 94.25 96 LEU A CA 1
ATOM 719 C C . LEU A 1 96 ? 4.730 9.407 0.151 1.00 94.25 96 LEU A C 1
ATOM 721 O O . LEU A 1 96 ? 5.571 9.655 -0.710 1.00 94.25 96 LEU A O 1
ATOM 725 N N . ALA A 1 97 ? 3.437 9.231 -0.130 1.00 94.00 97 ALA A N 1
ATOM 726 C CA . ALA A 1 97 ? 2.909 9.287 -1.485 1.00 94.00 97 ALA A CA 1
ATOM 727 C C . ALA A 1 97 ? 3.124 10.656 -2.140 1.00 94.00 97 ALA A C 1
ATOM 729 O O . ALA A 1 97 ? 3.593 10.730 -3.270 1.00 94.00 97 ALA A O 1
ATOM 730 N N . ALA A 1 98 ? 2.862 11.738 -1.403 1.00 92.62 98 ALA A N 1
ATOM 731 C CA . ALA A 1 98 ? 3.091 13.096 -1.884 1.00 92.62 98 ALA A CA 1
ATOM 732 C C . ALA A 1 98 ? 4.585 13.416 -2.075 1.00 92.62 98 ALA A C 1
ATOM 734 O O . ALA A 1 98 ? 4.945 14.072 -3.046 1.00 92.62 98 ALA A O 1
ATOM 735 N N . GLU A 1 99 ? 5.457 12.969 -1.166 1.00 94.69 99 GLU A N 1
ATOM 736 C CA . GLU A 1 99 ? 6.903 13.226 -1.226 1.00 94.69 99 GLU A CA 1
ATOM 737 C C . GLU A 1 99 ? 7.582 12.486 -2.385 1.00 94.69 99 GLU A C 1
ATOM 739 O O . GLU A 1 99 ? 8.579 12.962 -2.925 1.00 94.69 99 GLU A O 1
ATOM 744 N N . ARG A 1 100 ? 7.069 11.308 -2.749 1.00 94.75 100 ARG A N 1
ATOM 745 C CA . ARG A 1 100 ? 7.618 10.463 -3.818 1.00 94.75 100 ARG A CA 1
ATOM 746 C C . ARG A 1 100 ? 6.789 10.459 -5.100 1.00 94.75 100 ARG A C 1
ATOM 748 O O . ARG A 1 100 ? 7.097 9.684 -5.998 1.00 94.75 100 ARG A O 1
ATOM 755 N N . GLU A 1 101 ? 5.748 11.287 -5.163 1.00 94.44 101 GLU A N 1
ATOM 756 C CA . GLU A 1 101 ? 4.827 11.384 -6.303 1.00 94.44 101 GLU A CA 1
ATOM 757 C C . GLU A 1 101 ? 4.300 10.006 -6.760 1.00 94.44 101 GLU A C 1
ATOM 759 O O . GLU A 1 101 ? 4.176 9.729 -7.949 1.00 94.44 101 GLU A O 1
ATOM 764 N N . THR A 1 102 ? 4.008 9.126 -5.798 1.00 94.25 102 THR A N 1
ATOM 765 C CA . THR A 1 102 ? 3.522 7.757 -6.030 1.00 94.25 102 THR A CA 1
ATOM 766 C C . THR A 1 102 ? 2.036 7.632 -5.689 1.00 94.25 102 THR A C 1
ATOM 768 O O . THR A 1 102 ? 1.470 8.436 -4.943 1.00 94.25 102 THR A O 1
ATOM 771 N N . LEU A 1 103 ? 1.390 6.605 -6.236 1.00 95.12 103 LEU A N 1
ATOM 772 C CA . LEU A 1 103 ? -0.018 6.311 -6.018 1.00 95.12 103 LEU A CA 1
ATO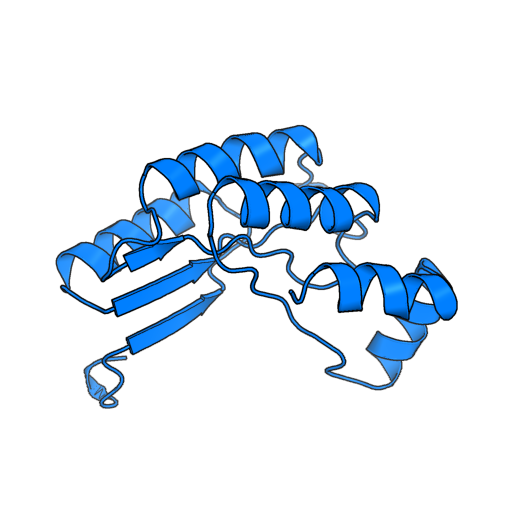M 773 C C . LEU A 1 103 ? -0.294 5.788 -4.604 1.00 95.12 103 LEU A C 1
ATOM 775 O O . LEU A 1 103 ? 0.519 5.094 -3.989 1.00 95.12 103 LEU A O 1
ATOM 779 N N . ILE A 1 104 ? -1.514 6.052 -4.133 1.00 94.88 104 ILE A N 1
ATOM 780 C CA . ILE A 1 104 ? -2.106 5.370 -2.981 1.00 94.88 104 ILE A CA 1
ATOM 781 C C . ILE A 1 104 ? -3.183 4.413 -3.481 1.00 94.88 104 ILE A C 1
ATOM 783 O O . ILE A 1 104 ? -4.070 4.811 -4.235 1.00 94.88 104 ILE A O 1
ATOM 787 N N . GLN A 1 105 ? -3.146 3.169 -3.011 1.00 95.31 105 GLN A N 1
ATOM 788 C CA . GLN A 1 105 ? -4.168 2.163 -3.295 1.00 95.31 105 GLN A CA 1
ATOM 789 C C . GLN A 1 105 ? -4.786 1.652 -1.984 1.00 95.31 105 GLN A C 1
ATOM 791 O O . GLN A 1 105 ? -4.078 1.296 -1.052 1.00 95.31 105 GLN A O 1
ATOM 796 N N . THR A 1 106 ? -6.114 1.603 -1.889 1.00 94.81 106 THR A N 1
ATOM 797 C CA . THR A 1 106 ? -6.836 1.089 -0.708 1.00 94.81 106 THR A CA 1
ATOM 798 C C . THR A 1 106 ? -8.232 0.624 -1.106 1.00 94.81 106 THR A C 1
ATOM 800 O O . THR A 1 106 ? -8.760 1.058 -2.130 1.00 94.81 106 THR A O 1
ATOM 803 N N . HIS A 1 107 ? -8.859 -0.223 -0.290 1.00 92.31 107 HIS A N 1
ATOM 804 C CA . HIS A 1 107 ? -10.313 -0.386 -0.355 1.00 92.31 107 HIS A CA 1
ATOM 805 C C . HIS A 1 107 ? -11.004 0.854 0.229 1.00 92.31 107 HIS A C 1
ATOM 807 O O . HIS A 1 107 ? -10.469 1.508 1.134 1.00 92.31 107 HIS A O 1
ATOM 813 N N . PHE A 1 108 ? -12.190 1.175 -0.292 1.00 89.81 108 PHE A N 1
ATOM 814 C CA . PHE A 1 108 ? -12.984 2.314 0.149 1.00 89.81 108 PHE A CA 1
ATOM 815 C C . PHE A 1 108 ? -14.485 2.020 0.058 1.00 89.81 108 PHE A C 1
ATOM 817 O O . PHE A 1 108 ? -14.982 1.693 -1.018 1.00 89.81 108 PHE A O 1
ATOM 824 N N . ALA A 1 109 ? -15.187 2.197 1.183 1.00 89.50 109 ALA A N 1
ATOM 825 C CA . ALA A 1 109 ? -16.645 2.125 1.300 1.00 89.50 109 ALA A CA 1
ATOM 826 C C . ALA A 1 109 ? -17.266 0.895 0.608 1.00 89.50 109 ALA A C 1
ATOM 828 O O . ALA A 1 109 ? -18.261 1.014 -0.111 1.00 89.50 109 ALA A O 1
ATOM 829 N N . GLU A 1 110 ? -16.673 -0.285 0.811 1.00 90.06 110 GLU A N 1
ATOM 830 C CA . GLU A 1 110 ? -17.066 -1.497 0.091 1.00 90.06 110 GLU A CA 1
ATOM 831 C C . GLU A 1 110 ? -18.403 -2.038 0.609 1.00 90.06 110 GLU A C 1
ATOM 833 O O . GLU A 1 110 ? -19.235 -2.512 -0.166 1.00 90.06 110 GLU A O 1
ATOM 838 N N . THR A 1 111 ? -18.649 -1.933 1.922 1.00 93.62 111 THR A N 1
ATOM 839 C CA . THR A 1 111 ? -19.899 -2.405 2.535 1.00 93.62 111 THR A CA 1
ATOM 840 C C . THR A 1 111 ? -20.436 -1.468 3.620 1.00 93.62 111 THR A C 1
ATOM 842 O O . THR A 1 111 ? -19.686 -0.794 4.320 1.00 93.62 111 THR A O 1
ATOM 845 N N . VAL A 1 112 ? -21.761 -1.464 3.824 1.00 93.12 112 VAL A N 1
ATOM 846 C CA . VAL A 1 112 ? -22.402 -0.679 4.900 1.00 93.12 112 VAL A CA 1
ATOM 847 C C . VAL A 1 112 ? -21.874 -1.050 6.299 1.00 93.12 112 VAL A C 1
ATOM 849 O O . VAL A 1 112 ? -21.576 -0.130 7.061 1.00 93.12 112 VAL A O 1
ATOM 852 N N . PRO A 1 113 ? -21.701 -2.341 6.662 1.00 94.25 113 PRO A N 1
ATOM 853 C CA . PRO A 1 113 ? -21.112 -2.703 7.952 1.00 94.25 113 PRO A CA 1
ATOM 854 C C . PRO A 1 113 ? -19.666 -2.223 8.124 1.00 94.25 113 PRO A C 1
ATOM 856 O O . PRO A 1 113 ? -19.308 -1.765 9.206 1.00 94.25 113 PRO A O 1
ATOM 859 N N . GLU A 1 114 ? -18.844 -2.289 7.072 1.00 90.88 114 GLU A N 1
ATOM 860 C CA . GLU A 1 114 ? -17.481 -1.742 7.096 1.00 90.88 114 GLU A CA 1
ATOM 861 C C . GLU A 1 114 ? -17.507 -0.229 7.343 1.00 90.88 114 GLU A C 1
ATOM 863 O O . GLU A 1 114 ? -16.816 0.251 8.238 1.00 90.88 114 GLU A O 1
ATOM 868 N N . CYS A 1 115 ? -18.347 0.516 6.617 1.00 89.88 115 CYS A N 1
ATOM 869 C CA . CYS A 1 115 ? -18.502 1.957 6.813 1.00 89.88 115 CYS A CA 1
ATOM 870 C C . CYS A 1 115 ? -18.904 2.302 8.252 1.00 89.88 115 CYS A C 1
ATOM 872 O O . CYS A 1 115 ? -18.360 3.242 8.828 1.00 89.88 115 CYS A O 1
ATOM 874 N N . GLN A 1 116 ? -19.829 1.541 8.847 1.00 91.12 116 GLN A N 1
ATOM 875 C CA . GLN A 1 116 ? -20.222 1.743 10.240 1.00 91.12 116 GLN A CA 1
ATOM 876 C C . GLN A 1 116 ? -19.044 1.509 11.191 1.00 91.12 116 GLN A C 1
ATOM 878 O O . GLN A 1 116 ? -18.795 2.342 12.054 1.00 91.12 116 GLN A O 1
ATOM 883 N N . LEU A 1 117 ? -18.268 0.440 10.988 1.00 90.25 117 LEU A N 1
ATOM 884 C CA . LEU A 1 117 ? -17.091 0.153 11.810 1.00 90.25 117 LEU A CA 1
ATOM 885 C C . LEU A 1 117 ? -16.019 1.247 11.691 1.00 90.25 117 LEU A C 1
ATOM 887 O O . LEU A 1 117 ? -15.405 1.622 12.685 1.00 90.25 117 LEU A O 1
ATOM 891 N N . VAL A 1 118 ? -15.806 1.793 10.492 1.00 89.06 118 VAL A N 1
ATOM 892 C CA . VAL A 1 118 ? -14.903 2.936 10.294 1.00 89.06 118 VAL A CA 1
ATOM 893 C C . VAL A 1 118 ? -15.422 4.175 11.037 1.00 89.06 118 VAL A C 1
ATOM 895 O O . VAL A 1 118 ? -14.636 4.857 11.694 1.00 89.06 118 VAL A O 1
ATOM 898 N N . CYS A 1 119 ? -16.728 4.454 10.996 1.00 88.44 119 CYS A N 1
ATOM 899 C CA . CYS A 1 119 ? -17.333 5.534 11.783 1.00 88.44 119 CYS A CA 1
ATOM 900 C C . CYS A 1 119 ? -17.177 5.311 13.295 1.00 88.44 119 CYS A C 1
ATOM 902 O O . CYS A 1 119 ? -16.945 6.276 14.020 1.00 88.44 119 CYS A O 1
ATOM 904 N N . ASP A 1 120 ? -17.273 4.069 13.768 1.00 89.19 120 ASP A N 1
ATOM 905 C CA . ASP A 1 120 ? -17.122 3.730 15.185 1.00 89.19 120 ASP A CA 1
ATOM 906 C C . ASP A 1 120 ? -15.662 3.872 15.657 1.00 89.19 120 ASP A C 1
ATOM 908 O O . ASP A 1 120 ? -15.417 4.308 16.781 1.00 89.19 120 ASP A O 1
ATOM 912 N N . LEU A 1 121 ? -14.688 3.534 14.800 1.00 86.56 121 LEU A N 1
ATOM 913 C CA . LEU A 1 121 ? -13.254 3.604 15.112 1.00 86.56 121 LEU A CA 1
ATOM 914 C C . LEU A 1 121 ? -12.682 5.024 15.039 1.00 86.56 121 LEU A C 1
ATOM 916 O O . LEU A 1 121 ? -11.853 5.388 15.870 1.00 86.56 121 LEU A O 1
ATOM 920 N N . PHE A 1 122 ? -13.098 5.814 14.046 1.00 83.56 122 PHE A N 1
ATOM 921 C CA . PHE A 1 122 ? -12.486 7.114 13.746 1.00 83.56 122 PHE A CA 1
ATOM 922 C C . PHE A 1 122 ? -13.430 8.304 13.987 1.00 83.56 122 PHE A C 1
ATOM 924 O O . PHE A 1 122 ? -12.985 9.444 14.064 1.00 83.56 122 PHE A O 1
ATOM 931 N N . GLY A 1 123 ? -14.735 8.077 14.144 1.00 81.81 123 GLY A N 1
ATOM 932 C CA . GLY A 1 123 ? -15.737 9.142 14.202 1.00 81.81 123 GLY A CA 1
ATOM 933 C C . GLY A 1 123 ? -16.049 9.729 12.820 1.00 81.81 123 GLY A C 1
ATOM 934 O O . GLY A 1 123 ? -15.179 9.893 11.969 1.00 81.81 123 GLY A O 1
ATOM 935 N N . THR A 1 124 ? -17.305 10.116 12.590 1.00 67.06 124 THR A N 1
ATOM 936 C CA . THR A 1 124 ? -17.828 10.522 11.268 1.00 67.06 124 THR A CA 1
ATOM 937 C C . THR A 1 124 ? -17.092 11.689 10.596 1.00 67.06 124 THR A C 1
ATOM 939 O O . THR A 1 124 ? -16.982 11.711 9.371 1.00 67.06 124 THR A O 1
ATOM 942 N N . GLN A 1 125 ? -16.571 12.660 11.354 1.00 57.78 125 GLN A N 1
ATOM 943 C CA . GLN A 1 125 ? -15.791 13.774 10.789 1.00 57.78 125 GLN A CA 1
ATOM 944 C C . GLN A 1 125 ? -14.357 13.377 10.419 1.00 57.78 125 GLN A C 1
ATOM 946 O O . GLN A 1 125 ? -13.862 13.819 9.380 1.00 57.78 125 GLN A O 1
ATOM 951 N N . ALA A 1 126 ? -13.700 12.532 11.221 1.00 55.06 126 ALA A N 1
ATOM 952 C CA . ALA A 1 126 ? -12.353 12.067 10.902 1.00 55.06 126 ALA A CA 1
ATOM 953 C C . ALA A 1 126 ? -12.389 11.044 9.762 1.00 55.06 126 ALA A C 1
ATOM 955 O O . ALA A 1 126 ? -11.536 11.105 8.889 1.00 55.06 126 ALA A O 1
ATOM 956 N N . THR A 1 127 ? -13.437 10.215 9.658 1.00 57.31 127 THR A N 1
ATOM 957 C CA . THR A 1 127 ? -13.667 9.340 8.496 1.00 57.31 127 THR A CA 1
ATOM 958 C C . THR A 1 127 ? -13.613 10.123 7.185 1.00 57.31 127 THR A C 1
ATOM 960 O O . THR A 1 127 ? -12.963 9.692 6.246 1.00 57.31 127 THR A O 1
ATOM 963 N N . LEU A 1 128 ? -14.209 11.315 7.117 1.00 50.62 128 LEU A N 1
ATOM 964 C CA . LEU A 1 128 ? -14.116 12.170 5.931 1.00 50.62 128 LEU A CA 1
ATOM 965 C C . LEU A 1 128 ? -12.705 12.745 5.726 1.00 50.62 128 LEU A C 1
ATOM 967 O O . LEU A 1 128 ? -12.242 12.771 4.591 1.00 50.62 128 LEU A O 1
ATOM 971 N N . MET A 1 129 ? -11.992 13.175 6.773 1.00 47.97 129 MET A N 1
ATOM 972 C CA . MET A 1 129 ? -10.663 13.806 6.648 1.00 47.97 129 MET A CA 1
ATOM 973 C C . MET A 1 129 ? -9.512 12.815 6.418 1.00 47.97 129 MET A C 1
ATOM 975 O O . MET A 1 129 ? -8.631 13.096 5.606 1.00 47.97 129 MET A O 1
ATOM 979 N N . SER A 1 130 ? -9.522 11.654 7.072 1.00 52.81 130 SER A N 1
ATOM 980 C CA . SER A 1 130 ? -8.557 10.569 6.860 1.00 52.81 130 SER A CA 1
ATOM 981 C C . SER A 1 130 ? -8.695 9.963 5.461 1.00 52.81 130 SER A C 1
ATOM 983 O O . SER A 1 130 ? -7.714 9.491 4.904 1.00 52.81 130 SER A O 1
ATOM 985 N N . ILE A 1 131 ? -9.892 10.020 4.867 1.00 52.28 131 ILE A N 1
ATOM 986 C CA . ILE A 1 131 ? -10.194 9.449 3.547 1.00 52.28 131 ILE A CA 1
ATOM 987 C C . ILE A 1 131 ? -10.020 10.477 2.424 1.00 52.28 131 ILE A C 1
ATOM 989 O O . ILE A 1 131 ? -9.357 10.194 1.433 1.00 52.28 131 ILE A O 1
ATOM 993 N N . THR A 1 132 ? -10.555 11.694 2.562 1.00 52.34 132 THR A N 1
ATOM 994 C CA . THR A 1 132 ? -10.347 12.757 1.555 1.00 52.34 132 THR A CA 1
ATOM 995 C C . THR A 1 132 ? -8.933 13.333 1.599 1.00 52.34 132 THR A C 1
ATOM 997 O O . THR A 1 132 ? -8.466 13.897 0.617 1.00 52.34 132 THR A O 1
ATOM 1000 N N . GLY A 1 133 ? -8.214 13.165 2.714 1.00 50.62 133 GLY A N 1
ATOM 1001 C CA . GLY A 1 133 ? -6.799 13.503 2.816 1.00 50.62 133 GLY A CA 1
ATOM 1002 C C . GLY A 1 133 ? -5.883 12.589 1.997 1.00 50.62 133 GLY A C 1
ATOM 1003 O O . GLY A 1 133 ? -4.808 13.040 1.619 1.00 50.62 133 GLY A O 1
ATOM 1004 N N . LEU A 1 134 ? -6.296 11.349 1.710 1.00 50.72 134 LEU A N 1
ATOM 1005 C CA . LEU A 1 134 ? -5.544 10.385 0.891 1.00 50.72 134 LEU A CA 1
ATOM 1006 C C . LEU A 1 134 ? -5.704 10.628 -0.618 1.00 50.72 134 LEU A C 1
ATOM 1008 O O . LEU A 1 134 ? -4.878 10.167 -1.395 1.00 50.72 134 LEU A O 1
ATOM 1012 N N . ILE A 1 135 ? -6.748 11.349 -1.030 1.00 46.91 135 ILE A N 1
ATOM 1013 C CA . ILE A 1 135 ? -7.085 11.601 -2.433 1.00 46.91 135 ILE A CA 1
ATOM 1014 C C . ILE A 1 135 ? -6.814 13.085 -2.711 1.00 46.91 135 ILE A C 1
ATOM 1016 O O . ILE A 1 135 ? -7.656 13.942 -2.441 1.00 46.91 135 ILE A O 1
ATOM 1020 N N . ARG A 1 136 ? -5.620 13.407 -3.208 1.00 42.25 136 ARG A N 1
ATOM 1021 C CA . ARG A 1 136 ? -5.344 14.687 -3.869 1.00 42.25 136 ARG A CA 1
ATOM 1022 C C . ARG A 1 136 ? -4.827 14.439 -5.267 1.00 42.25 136 ARG A C 1
ATOM 1024 O O . ARG A 1 136 ? -3.996 13.522 -5.400 1.00 42.25 136 ARG A O 1
#

Sequence (136 aa):
MLVSGTTEFTGFVTVREDATGVVMQCAKALETEAAIGWVLMNHNATSASFRSTAQLLQESAVLVDAFPANGGVEFAVTPRFAVLCTEELLFSVRWLAAERETLIQTHFAETVPECQLVCDLFGTQATLMSITGLIR

Secondary structure (DSSP, 8-state):
-GGGT--EEEEE--S-HHHHHHHHHHHHHTT-EEEEEEEE--SSS-GGG---HHHHHHHHHHHHHHS-SSSSEEEEEEE--GGGS-HHHHHHHHHHHHHTT--B----S--HHHHHHHHHHH-HHHHHHHHHTT--